Protein AF-A0A3D0TRZ1-F1 (afdb_monomer)

Foldseek 3Di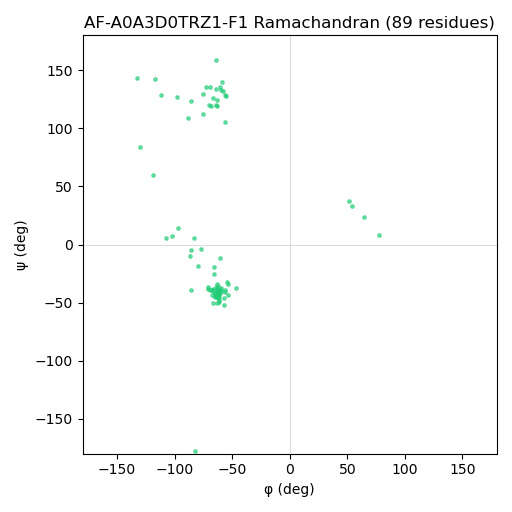:
DPPPVDPVVVCVVVVHDPCVVPDDDPLVVVLVVVVVVVVVVCVVPAQDDLVNSCVVVVHDSVSVVVSCVVVVNGGHDDDDDDDP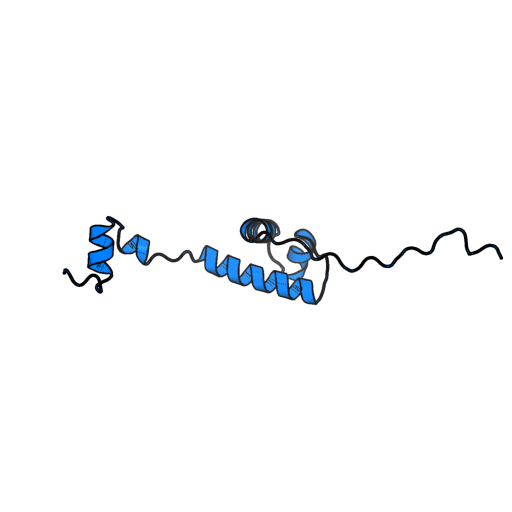DPPPPPD

pLDDT: mean 87.77, std 11.9, range [46.53, 97.38]

Structure (mmCIF, N/CA/C/O backbone):
data_AF-A0A3D0TRZ1-F1
#
_entry.id   AF-A0A3D0TRZ1-F1
#
loop_
_atom_site.group_PDB
_atom_site.id
_atom_site.type_symbol
_atom_site.label_atom_id
_atom_site.label_alt_id
_atom_site.label_comp_id
_atom_site.label_asym_id
_atom_site.label_entity_id
_atom_site.label_seq_id
_atom_site.pdbx_PDB_ins_code
_atom_site.Cartn_x
_atom_site.Cartn_y
_atom_site.Cartn_z
_atom_site.occupancy
_atom_site.B_iso_or_equiv
_atom_site.auth_seq_id
_atom_site.auth_comp_id
_atom_site.auth_asym_id
_atom_site.auth_atom_id
_atom_site.pdbx_PDB_model_num
ATOM 1 N N . MET A 1 1 ? -35.016 -18.137 22.233 1.00 46.53 1 MET A N 1
ATOM 2 C CA . MET A 1 1 ? -33.638 -17.727 21.869 1.00 46.53 1 MET A CA 1
ATOM 3 C C . MET A 1 1 ? -33.656 -16.237 21.557 1.00 46.53 1 MET A C 1
ATOM 5 O O . MET A 1 1 ? -34.578 -15.800 20.887 1.00 46.53 1 MET A O 1
ATOM 9 N N . LYS A 1 2 ? -32.737 -15.429 22.105 1.00 50.81 2 LYS A N 1
ATOM 10 C CA . LYS A 1 2 ? -32.672 -13.996 21.762 1.00 50.81 2 LYS A CA 1
ATOM 11 C C . LYS A 1 2 ? -32.163 -13.881 20.324 1.00 50.81 2 LYS A C 1
ATOM 13 O O . LYS A 1 2 ? -31.056 -14.334 20.059 1.00 50.81 2 LYS A O 1
ATOM 18 N N . ASN A 1 3 ? -32.957 -13.282 19.436 1.00 51.59 3 ASN A N 1
ATOM 19 C CA . ASN A 1 3 ? -32.551 -12.959 18.068 1.00 51.59 3 ASN A CA 1
ATOM 20 C C . ASN A 1 3 ? -31.286 -12.094 18.116 1.00 51.59 3 ASN A C 1
ATOM 22 O O . ASN A 1 3 ? -31.322 -10.922 18.507 1.00 51.59 3 ASN A O 1
ATOM 26 N N . MET A 1 4 ? -30.159 -12.721 17.784 1.00 58.91 4 MET A N 1
ATOM 27 C CA . MET A 1 4 ? -28.822 -12.125 17.762 1.00 58.91 4 MET A CA 1
ATOM 28 C C . MET A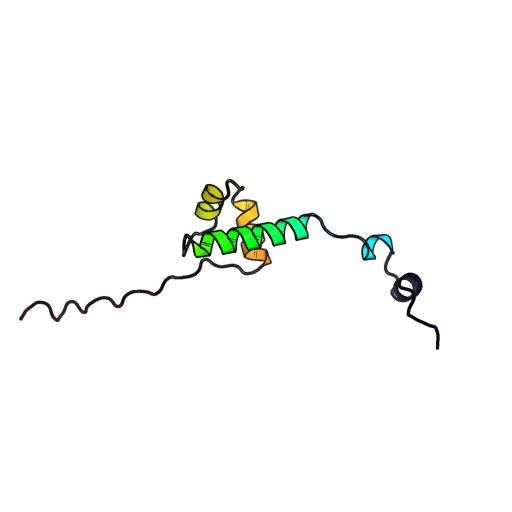 1 4 ? -28.566 -11.365 16.451 1.00 58.91 4 MET A C 1
ATOM 30 O O . MET A 1 4 ? -27.484 -10.834 16.227 1.00 58.91 4 MET A O 1
ATOM 34 N N . ASP A 1 5 ? -29.601 -11.275 15.617 1.00 68.38 5 ASP A N 1
ATOM 35 C CA . ASP A 1 5 ? -29.599 -10.695 14.275 1.00 68.38 5 ASP A CA 1
ATOM 36 C C . ASP A 1 5 ? -29.328 -9.182 14.298 1.00 68.38 5 ASP A C 1
ATOM 38 O O . ASP A 1 5 ? -28.899 -8.588 13.309 1.00 68.38 5 ASP A O 1
ATOM 42 N N . ASN A 1 6 ? -29.531 -8.537 15.453 1.00 82.12 6 ASN A N 1
ATOM 43 C CA . ASN A 1 6 ? -29.229 -7.125 15.632 1.00 82.12 6 ASN A CA 1
ATOM 44 C C . ASN A 1 6 ? -27.771 -6.918 16.082 1.00 82.12 6 ASN A C 1
ATOM 46 O O . ASN A 1 6 ? -27.428 -7.157 17.245 1.00 82.12 6 ASN A O 1
ATOM 50 N N . LYS A 1 7 ? -26.944 -6.381 15.170 1.00 82.69 7 LYS A N 1
ATOM 51 C CA . LYS A 1 7 ? -25.524 -6.033 15.385 1.00 82.69 7 LYS A CA 1
ATOM 52 C C . LYS A 1 7 ? -25.290 -5.267 16.691 1.00 82.69 7 LYS A C 1
ATOM 54 O O . LYS A 1 7 ? -24.312 -5.523 17.382 1.00 82.69 7 LYS A O 1
ATOM 59 N N . SER A 1 8 ? -26.201 -4.372 17.075 1.00 84.56 8 SER A N 1
ATOM 60 C CA . SER A 1 8 ? -26.090 -3.608 18.322 1.00 84.56 8 SER A CA 1
ATOM 61 C C . SER A 1 8 ? -26.134 -4.488 19.575 1.00 84.56 8 SER A C 1
ATOM 63 O O . SER A 1 8 ? -25.322 -4.285 20.473 1.00 84.56 8 SER A O 1
ATOM 65 N N . LYS A 1 9 ? -27.028 -5.485 19.622 1.00 88.25 9 LYS A N 1
ATOM 66 C CA . LYS A 1 9 ? -27.160 -6.400 20.771 1.00 88.25 9 LYS A CA 1
ATOM 67 C C . LYS A 1 9 ? -25.974 -7.356 20.873 1.00 88.25 9 LYS A C 1
ATOM 69 O O . LYS A 1 9 ? -25.520 -7.653 21.974 1.00 88.25 9 LYS A O 1
ATOM 74 N N . ALA A 1 10 ? -25.456 -7.806 19.731 1.00 89.75 10 ALA A N 1
ATOM 75 C CA . ALA A 1 10 ? -24.256 -8.636 19.684 1.00 89.75 10 ALA A CA 1
ATOM 76 C C . ALA A 1 10 ? -23.026 -7.880 20.217 1.00 89.75 10 ALA A C 1
ATOM 78 O O . ALA A 1 10 ? -22.263 -8.423 21.010 1.00 89.75 10 ALA A O 1
ATOM 79 N N . LEU A 1 11 ? -22.861 -6.607 19.842 1.00 91.94 11 LEU A N 1
ATOM 80 C CA . LEU A 1 11 ? -21.758 -5.768 20.322 1.00 91.94 11 LEU A CA 1
ATOM 81 C C . LEU A 1 11 ? -21.846 -5.465 21.819 1.00 91.94 11 LEU A C 1
ATOM 83 O O . LEU A 1 11 ? -20.824 -5.487 22.500 1.00 91.94 11 LEU A O 1
ATOM 87 N N . GLU A 1 12 ? -23.054 -5.235 22.336 1.00 90.19 12 GLU A N 1
ATOM 88 C CA . GLU A 1 12 ? -23.288 -5.077 23.777 1.00 90.19 12 GLU A CA 1
ATOM 89 C C . GLU A 1 12 ? -22.923 -6.347 24.549 1.00 90.19 12 GLU A C 1
ATOM 91 O O . GLU A 1 12 ? -22.229 -6.271 25.562 1.00 90.19 12 GLU A O 1
ATOM 96 N N . PHE A 1 13 ? -23.315 -7.519 24.040 1.00 91.38 13 PHE A N 1
ATOM 97 C CA . PHE A 1 13 ? -22.940 -8.806 24.625 1.00 91.38 13 PHE A CA 1
ATOM 98 C C . PHE A 1 13 ? -21.418 -9.024 24.619 1.00 91.38 13 PHE A C 1
ATOM 100 O O . PHE A 1 13 ? -20.849 -9.441 25.625 1.00 91.38 13 PHE A O 1
ATOM 107 N N . LEU A 1 14 ? -20.751 -8.680 23.513 1.00 91.62 14 LEU A N 1
ATOM 108 C CA . LEU A 1 14 ? -19.296 -8.778 23.351 1.00 91.62 14 LEU A CA 1
ATOM 109 C C . LEU A 1 14 ? -18.518 -7.650 24.056 1.00 91.62 14 LEU A C 1
ATOM 111 O O . LEU A 1 14 ? -17.290 -7.667 24.041 1.00 91.62 14 LEU A O 1
ATOM 115 N N . ARG A 1 15 ? -19.206 -6.670 24.665 1.00 92.06 15 ARG A N 1
ATOM 116 C CA . ARG A 1 15 ? -18.625 -5.463 25.288 1.00 92.06 15 ARG A CA 1
ATOM 117 C C . ARG A 1 15 ? -17.705 -4.660 24.355 1.00 92.06 15 ARG A C 1
ATOM 119 O O . ARG A 1 15 ? -16.746 -4.036 24.803 1.00 92.06 15 ARG A O 1
ATOM 126 N N . ILE A 1 16 ? -18.011 -4.641 23.059 1.00 90.50 16 ILE A N 1
ATOM 127 C CA . ILE A 1 16 ? -17.271 -3.865 22.056 1.00 90.50 16 ILE A CA 1
ATOM 128 C C . ILE A 1 16 ? -18.021 -2.549 21.796 1.00 90.50 16 ILE A C 1
ATOM 130 O O . ILE A 1 16 ? -19.207 -2.578 21.457 1.00 90.50 16 ILE A O 1
ATOM 134 N N . PRO A 1 17 ? -17.365 -1.378 21.892 1.00 91.69 17 PRO A N 1
ATOM 135 C CA . PRO A 1 17 ? -17.993 -0.110 21.541 1.00 91.69 17 PRO A CA 1
ATOM 136 C C . PRO A 1 17 ? -18.437 -0.078 20.074 1.00 91.69 17 PRO A C 1
ATOM 138 O O . PRO A 1 17 ? -17.667 -0.411 19.171 1.00 91.69 17 PRO A O 1
ATOM 141 N N . ARG A 1 18 ? -19.653 0.419 19.809 1.00 88.44 18 ARG A N 1
ATOM 142 C CA . ARG A 1 18 ? -20.190 0.541 18.438 1.00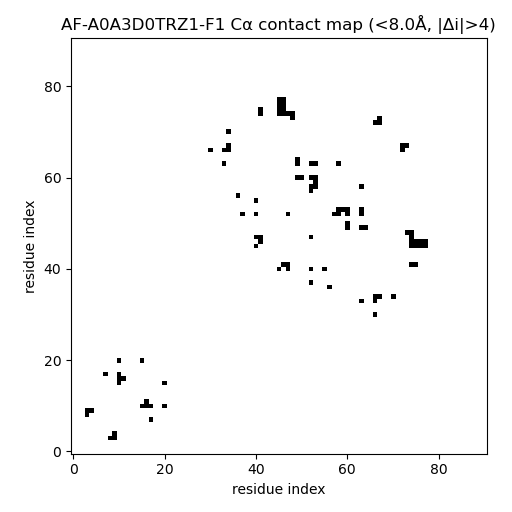 88.44 18 ARG A CA 1
ATOM 143 C C . ARG A 1 18 ? -19.273 1.361 17.525 1.00 88.44 18 ARG A C 1
ATOM 145 O O . ARG A 1 18 ? -19.066 0.985 16.378 1.00 88.44 18 ARG A O 1
ATOM 152 N N . ALA A 1 19 ? -18.679 2.434 18.050 1.00 89.12 19 ALA A N 1
ATOM 153 C CA . ALA A 1 19 ? -17.733 3.269 17.310 1.00 89.12 19 ALA A CA 1
ATOM 154 C C . ALA A 1 19 ? -16.504 2.480 16.830 1.00 89.12 19 ALA A C 1
ATOM 156 O O . ALA A 1 19 ? -16.054 2.684 15.710 1.00 89.12 19 ALA A O 1
ATOM 157 N N . SER A 1 20 ? -16.003 1.542 17.641 1.00 87.62 20 SER A N 1
ATOM 158 C CA . SER A 1 20 ? -14.873 0.687 17.270 1.00 87.62 20 SER A CA 1
ATOM 159 C C . SER A 1 20 ? -15.261 -0.334 16.202 1.00 87.62 20 SER A C 1
ATOM 161 O O . SER A 1 20 ? -14.487 -0.554 15.279 1.00 87.62 20 SER A O 1
ATOM 163 N N . PHE A 1 21 ? -16.469 -0.900 16.279 1.00 87.62 21 PHE A N 1
ATOM 164 C CA . PHE A 1 21 ? -16.968 -1.839 15.269 1.00 87.62 21 PHE A CA 1
ATOM 165 C C . PHE A 1 21 ? -17.122 -1.202 13.882 1.00 87.62 21 PHE A C 1
ATOM 167 O O . PHE A 1 21 ? -16.828 -1.836 12.873 1.00 87.62 21 PHE A O 1
ATOM 174 N N . TYR A 1 22 ? -17.575 0.052 13.827 1.00 86.94 22 TYR A N 1
ATOM 175 C CA . TYR A 1 22 ? -17.718 0.784 12.566 1.00 86.94 22 TYR A CA 1
ATOM 176 C C . TYR A 1 22 ? -16.442 1.501 12.123 1.00 86.94 22 TYR A C 1
ATOM 178 O O . TYR A 1 22 ? -16.381 1.991 10.995 1.00 86.94 22 TYR A O 1
ATOM 186 N N . TYR A 1 23 ? -15.424 1.578 12.978 1.00 89.19 23 TYR A N 1
ATOM 187 C CA . TYR A 1 23 ? -14.182 2.242 12.626 1.00 89.19 23 TYR A CA 1
ATOM 188 C C . TYR A 1 23 ? -13.436 1.446 11.554 1.00 89.19 23 TYR A C 1
ATOM 190 O O . TYR A 1 23 ? -13.019 0.309 11.769 1.00 89.19 23 TYR A O 1
ATOM 198 N N . GLN A 1 24 ? -13.217 2.079 10.404 1.00 82.69 24 GLN A N 1
ATOM 199 C CA . GLN A 1 24 ? -12.359 1.560 9.348 1.00 82.69 24 GLN A CA 1
ATOM 200 C C . GLN A 1 24 ? -11.114 2.432 9.228 1.00 82.69 24 GLN A C 1
ATOM 202 O O . GLN A 1 24 ? -11.187 3.658 9.124 1.00 82.69 24 GLN A O 1
ATOM 207 N N . SER A 1 25 ? -9.942 1.796 9.242 1.00 88.38 25 SER A N 1
ATOM 208 C CA . SER A 1 25 ? -8.685 2.520 9.091 1.00 88.38 25 SER A CA 1
ATOM 209 C C . SER A 1 25 ? -8.477 2.932 7.634 1.00 88.38 25 SER A C 1
ATOM 211 O O . SER A 1 25 ? -8.168 2.102 6.780 1.00 88.38 25 SER A O 1
ATOM 213 N N . ILE A 1 26 ? -8.534 4.239 7.368 1.00 91.38 26 ILE A N 1
ATOM 214 C CA . ILE A 1 26 ? -8.213 4.840 6.057 1.00 91.38 26 ILE A CA 1
ATOM 215 C C . ILE A 1 26 ? -6.812 4.417 5.582 1.00 91.38 26 ILE A C 1
ATOM 217 O O . ILE A 1 26 ? -6.533 4.281 4.390 1.00 91.38 26 ILE A O 1
ATOM 221 N N . LEU A 1 27 ? -5.894 4.210 6.528 1.00 91.75 27 LEU A N 1
ATOM 222 C CA . LEU A 1 27 ? -4.532 3.796 6.229 1.00 91.75 27 LEU A CA 1
ATOM 223 C C . LEU A 1 27 ? -4.479 2.408 5.590 1.00 91.75 27 LEU A C 1
ATOM 225 O O . LEU A 1 27 ? -3.649 2.168 4.719 1.00 91.75 27 LEU A O 1
ATOM 229 N N . GLU A 1 28 ? -5.355 1.504 6.020 1.00 92.69 28 GLU A N 1
ATOM 230 C CA . GLU A 1 28 ? -5.395 0.146 5.503 1.00 92.69 28 GLU A CA 1
ATOM 231 C C . GLU A 1 28 ? -5.890 0.107 4.059 1.00 92.69 28 GLU A C 1
ATOM 233 O O . GLU A 1 28 ? -5.317 -0.607 3.241 1.00 92.69 28 GLU A O 1
ATOM 238 N N . GLU A 1 29 ? -6.885 0.922 3.722 1.00 93.62 29 GLU A N 1
ATOM 239 C CA . GLU A 1 29 ? -7.356 1.077 2.347 1.00 93.62 29 GLU A CA 1
ATOM 240 C C . GLU A 1 29 ? -6.258 1.649 1.437 1.00 93.62 29 GLU A C 1
ATOM 242 O O . GLU A 1 29 ? -5.967 1.098 0.373 1.00 93.62 29 GLU A O 1
ATOM 247 N N . LYS A 1 30 ? -5.555 2.693 1.898 1.00 95.19 30 LYS A N 1
ATOM 248 C CA . LYS A 1 30 ? -4.402 3.263 1.180 1.00 95.19 30 LYS A CA 1
ATOM 249 C C . LYS A 1 30 ? -3.282 2.241 0.975 1.00 95.19 30 LYS A C 1
ATOM 251 O O . LYS A 1 30 ? -2.670 2.212 -0.089 1.00 95.19 30 LYS A O 1
ATOM 256 N N . ASP A 1 31 ? -3.006 1.415 1.982 1.00 95.94 31 ASP A N 1
ATOM 257 C CA . ASP A 1 31 ? -2.001 0.352 1.9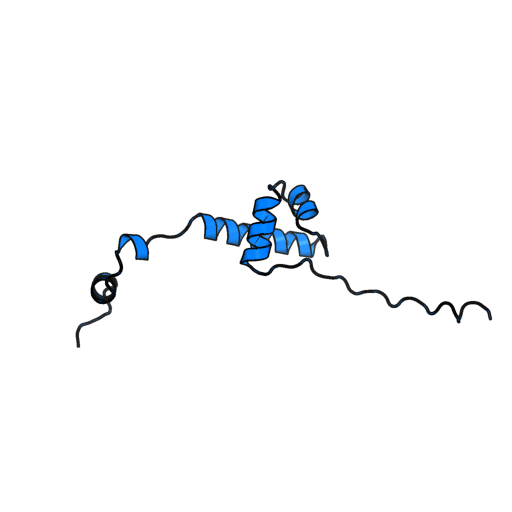02 1.00 95.94 31 ASP A CA 1
ATOM 258 C C . ASP A 1 31 ? -2.413 -0.745 0.910 1.00 95.94 31 ASP A C 1
ATOM 260 O O . ASP A 1 31 ? -1.569 -1.224 0.154 1.00 95.94 31 ASP A O 1
ATOM 264 N N . LYS A 1 32 ? -3.699 -1.124 0.888 1.00 96.25 32 LYS A N 1
ATOM 265 C CA . LYS A 1 32 ? -4.254 -2.092 -0.073 1.00 96.25 32 LYS A CA 1
ATOM 266 C C . LYS A 1 32 ? -4.122 -1.583 -1.505 1.00 96.25 32 LYS A C 1
ATOM 268 O O . LYS A 1 32 ? -3.663 -2.330 -2.360 1.00 96.25 32 LYS A O 1
ATOM 273 N N . LYS A 1 33 ? -4.431 -0.307 -1.749 1.00 96.88 33 LYS A N 1
ATOM 274 C CA . LYS A 1 33 ? -4.233 0.314 -3.065 1.00 96.88 33 LYS A CA 1
ATOM 275 C C . LYS A 1 33 ? -2.759 0.304 -3.478 1.00 96.88 33 LYS A C 1
ATOM 277 O O . LYS A 1 33 ? -2.431 -0.166 -4.560 1.00 96.88 33 LYS A O 1
ATOM 282 N N . LEU A 1 34 ? -1.864 0.721 -2.575 1.00 96.94 34 LEU A N 1
ATOM 283 C CA . LEU A 1 34 ? -0.426 0.745 -2.860 1.00 96.94 34 LEU A CA 1
ATOM 284 C C . LEU A 1 34 ? 0.142 -0.656 -3.129 1.00 96.94 34 LEU A C 1
ATOM 286 O O . LEU A 1 34 ? 1.048 -0.798 -3.945 1.00 96.94 34 LEU A O 1
ATOM 290 N N . LYS A 1 35 ? -0.381 -1.698 -2.470 1.00 97.31 35 LYS A N 1
ATOM 291 C CA . LYS A 1 35 ? -0.033 -3.091 -2.781 1.00 97.31 35 LYS A CA 1
ATOM 292 C C . LYS A 1 35 ? -0.333 -3.402 -4.251 1.00 97.31 35 LYS A C 1
ATOM 294 O O . LYS A 1 35 ? 0.553 -3.897 -4.942 1.00 97.31 35 LYS A O 1
ATOM 299 N N . THR A 1 36 ? -1.547 -3.109 -4.714 1.00 97.38 36 THR A N 1
ATOM 300 C CA . THR A 1 36 ? -1.954 -3.357 -6.104 1.00 97.38 36 THR A CA 1
ATOM 301 C C . THR A 1 36 ? -1.092 -2.570 -7.091 1.00 97.38 36 THR A C 1
ATOM 303 O O . THR A 1 36 ? -0.660 -3.121 -8.100 1.00 97.38 36 THR A O 1
ATOM 306 N N . ASP A 1 37 ? -0.762 -1.317 -6.774 1.00 97.06 37 ASP A N 1
ATOM 307 C CA . ASP A 1 37 ? 0.129 -0.501 -7.607 1.00 97.06 37 ASP A CA 1
ATOM 308 C C . ASP A 1 37 ? 1.536 -1.122 -7.716 1.00 97.06 37 ASP A C 1
ATOM 310 O O . ASP A 1 37 ? 2.088 -1.215 -8.811 1.00 97.06 37 ASP A O 1
ATOM 314 N N . ILE A 1 38 ? 2.101 -1.622 -6.608 1.00 96.19 38 ILE A N 1
ATOM 315 C CA . ILE A 1 38 ? 3.397 -2.327 -6.598 1.00 96.19 38 ILE A CA 1
ATOM 316 C C . ILE A 1 38 ? 3.347 -3.598 -7.456 1.00 96.19 38 ILE A C 1
ATOM 318 O O . ILE A 1 38 ? 4.268 -3.852 -8.234 1.00 96.19 38 ILE A O 1
ATOM 322 N N . GLU A 1 39 ? 2.285 -4.396 -7.332 1.00 95.81 39 GLU A N 1
ATOM 323 C CA . GLU A 1 39 ? 2.099 -5.613 -8.131 1.00 95.81 39 GLU A CA 1
ATOM 324 C C . GLU A 1 39 ? 2.028 -5.283 -9.630 1.00 95.81 39 GLU A C 1
ATOM 326 O O . GLU A 1 39 ? 2.708 -5.928 -10.429 1.00 95.81 39 GLU A O 1
ATOM 331 N N . ASN A 1 40 ? 1.311 -4.220 -10.004 1.00 96.31 40 ASN A N 1
ATOM 332 C CA . ASN A 1 40 ? 1.238 -3.734 -11.383 1.00 96.31 40 ASN A CA 1
ATOM 333 C C . ASN A 1 40 ? 2.602 -3.275 -11.920 1.00 96.31 40 ASN A C 1
ATOM 335 O O . ASN A 1 40 ? 2.925 -3.534 -13.082 1.00 96.31 40 ASN A O 1
ATOM 339 N N . VAL A 1 41 ? 3.430 -2.629 -11.090 1.00 96.25 41 VAL A N 1
ATOM 340 C CA . VAL A 1 41 ? 4.804 -2.277 -11.482 1.00 96.25 41 VAL A CA 1
ATOM 341 C C . VAL A 1 41 ? 5.629 -3.535 -11.723 1.00 96.25 41 VAL A C 1
ATOM 343 O O . VAL A 1 41 ? 6.344 -3.604 -12.717 1.00 96.25 41 VAL A O 1
ATOM 346 N N . TRP A 1 42 ? 5.506 -4.563 -10.883 1.00 95.00 42 TRP A N 1
ATOM 347 C CA . TRP A 1 42 ? 6.245 -5.815 -11.064 1.00 95.00 42 TRP A CA 1
ATOM 348 C C . TRP A 1 42 ? 5.868 -6.607 -12.313 1.00 95.00 42 TRP A C 1
ATOM 350 O O . TRP A 1 42 ? 6.721 -7.335 -12.823 1.00 95.00 42 TRP A O 1
ATOM 360 N N . VAL A 1 43 ? 4.649 -6.443 -12.834 1.00 93.69 43 VAL A N 1
ATOM 361 C CA . VAL A 1 43 ? 4.254 -7.011 -14.135 1.00 93.69 43 VAL A CA 1
ATOM 362 C C . VAL A 1 43 ? 5.104 -6.426 -15.268 1.00 93.69 43 VAL A C 1
ATOM 364 O O . VAL A 1 43 ? 5.525 -7.160 -16.158 1.00 93.69 43 VAL A O 1
ATOM 367 N N . LYS A 1 44 ? 5.398 -5.120 -15.223 1.00 93.50 44 LYS A N 1
ATOM 368 C CA . LYS A 1 44 ? 6.204 -4.421 -16.241 1.00 93.50 44 LYS A CA 1
ATOM 369 C C . LYS A 1 44 ? 7.708 -4.524 -15.969 1.00 93.50 44 LYS A C 1
ATOM 371 O O . LYS A 1 44 ? 8.507 -4.701 -16.885 1.00 93.50 44 LYS A O 1
ATOM 376 N N . HIS A 1 45 ? 8.088 -4.430 -14.699 1.00 92.56 45 HIS A N 1
ATOM 377 C CA . HIS A 1 45 ? 9.459 -4.308 -14.224 1.00 92.56 45 HIS A CA 1
ATOM 378 C C . HIS A 1 45 ? 9.746 -5.323 -13.114 1.00 92.56 45 HIS A C 1
ATOM 380 O O . HIS A 1 45 ? 9.690 -5.042 -11.911 1.00 92.56 45 HIS A O 1
ATOM 386 N N . LEU A 1 46 ? 10.085 -6.541 -13.536 1.00 90.69 46 LEU A N 1
ATOM 387 C CA . LEU A 1 46 ? 10.456 -7.622 -12.627 1.00 90.69 46 LEU A CA 1
ATOM 388 C C . LEU A 1 46 ? 11.673 -7.237 -11.769 1.00 90.69 46 LEU A C 1
ATOM 390 O O . LEU A 1 46 ? 12.647 -6.650 -12.243 1.00 90.69 46 LEU A O 1
ATOM 394 N N . GLY A 1 47 ? 11.639 -7.615 -10.491 1.00 88.62 47 GLY A N 1
ATOM 395 C CA . GLY A 1 47 ? 12.768 -7.441 -9.575 1.00 88.62 47 GLY A CA 1
ATOM 396 C C . GLY A 1 47 ? 12.974 -6.022 -9.034 1.00 88.62 47 GLY A C 1
ATOM 397 O O . GLY A 1 47 ? 13.978 -5.783 -8.363 1.00 88.62 47 GLY A O 1
ATOM 398 N N . TYR A 1 48 ? 12.060 -5.077 -9.279 1.00 94.56 48 TYR A N 1
ATOM 399 C CA . TYR A 1 48 ? 12.139 -3.747 -8.665 1.00 94.56 48 TYR A CA 1
ATOM 400 C C . TYR A 1 48 ? 11.997 -3.832 -7.138 1.00 94.56 48 TYR A C 1
ATOM 402 O O . TYR A 1 48 ? 10.999 -4.321 -6.613 1.00 94.56 48 TYR A O 1
ATOM 410 N N . GLY A 1 49 ? 13.028 -3.375 -6.424 1.00 91.12 49 GLY A N 1
ATOM 411 C CA . GLY A 1 49 ? 13.020 -3.231 -4.967 1.00 91.12 49 GLY A CA 1
ATOM 412 C C . GLY A 1 49 ? 12.350 -1.934 -4.508 1.00 91.12 49 GLY A C 1
ATOM 413 O O . GLY A 1 49 ? 11.882 -1.149 -5.328 1.00 91.12 49 GLY A O 1
ATOM 414 N N . GLY A 1 50 ? 12.345 -1.691 -3.194 1.00 92.31 50 GLY A N 1
ATOM 415 C CA . GLY A 1 50 ? 11.678 -0.528 -2.589 1.00 92.31 50 GLY A CA 1
ATOM 416 C C . GLY A 1 50 ? 12.096 0.818 -3.189 1.00 92.31 50 GLY A C 1
ATOM 417 O O . GLY A 1 50 ? 11.233 1.629 -3.502 1.00 92.31 50 GLY A O 1
ATOM 418 N N . GLU A 1 51 ? 13.392 1.020 -3.419 1.00 94.62 51 GLU A N 1
ATOM 419 C CA . GLU A 1 51 ? 13.935 2.259 -3.987 1.00 94.62 51 GLU A CA 1
ATOM 420 C C . GLU A 1 51 ? 13.468 2.496 -5.430 1.00 94.62 51 GLU A C 1
ATOM 422 O O . GLU A 1 51 ? 12.995 3.576 -5.769 1.00 94.62 51 GLU A O 1
ATOM 427 N N . ARG A 1 52 ? 13.505 1.459 -6.277 1.00 96.19 52 ARG A N 1
ATOM 428 C CA . ARG A 1 52 ? 13.048 1.564 -7.674 1.00 96.19 52 ARG A CA 1
ATOM 429 C C . ARG A 1 52 ? 11.539 1.775 -7.765 1.00 96.19 52 ARG A C 1
ATOM 431 O O . ARG A 1 52 ? 11.084 2.576 -8.570 1.00 96.19 52 ARG A O 1
ATOM 438 N N . LEU A 1 53 ? 10.775 1.099 -6.906 1.00 96.44 53 LEU A N 1
ATOM 439 C CA . LEU A 1 53 ? 9.334 1.322 -6.777 1.00 96.44 53 LEU A CA 1
ATOM 440 C C . LEU A 1 53 ? 9.022 2.756 -6.324 1.00 96.44 53 LEU A C 1
ATOM 442 O O . LEU A 1 53 ? 8.029 3.321 -6.765 1.00 96.44 53 LEU A O 1
ATOM 446 N N . ALA A 1 54 ? 9.853 3.343 -5.457 1.00 97.06 54 ALA A N 1
ATOM 447 C CA . ALA A 1 54 ? 9.677 4.713 -4.977 1.00 97.06 54 ALA A CA 1
ATOM 448 C C . ALA A 1 54 ? 9.829 5.744 -6.094 1.00 97.06 54 ALA A C 1
ATOM 450 O O . ALA A 1 54 ? 9.034 6.678 -6.167 1.00 97.06 54 ALA A O 1
ATOM 451 N N . ILE A 1 55 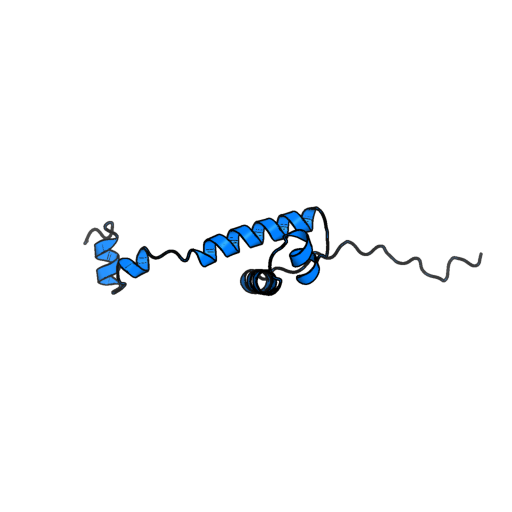? 10.814 5.545 -6.970 1.00 96.88 55 ILE A N 1
ATOM 452 C CA . ILE A 1 55 ? 11.042 6.397 -8.140 1.00 96.88 55 ILE A CA 1
ATOM 453 C C . ILE A 1 55 ? 9.880 6.254 -9.130 1.00 96.88 55 ILE A C 1
ATOM 455 O O . ILE A 1 55 ? 9.287 7.258 -9.512 1.00 96.88 55 ILE A O 1
ATOM 459 N N . GLU A 1 56 ? 9.516 5.018 -9.484 1.00 96.31 56 GLU A N 1
ATOM 460 C CA . GLU A 1 56 ? 8.469 4.724 -10.473 1.00 96.31 56 GLU A CA 1
ATOM 461 C C . GLU A 1 56 ? 7.091 5.243 -10.039 1.00 96.31 56 GLU A C 1
ATOM 463 O O . GLU A 1 56 ? 6.379 5.878 -10.810 1.00 96.31 56 GLU A O 1
ATOM 468 N N . LEU A 1 57 ? 6.712 4.993 -8.782 1.00 95.50 57 LEU A N 1
ATOM 469 C CA . LEU A 1 57 ? 5.418 5.408 -8.238 1.00 95.50 57 LEU A CA 1
ATOM 470 C C . LEU A 1 57 ? 5.433 6.843 -7.696 1.00 95.50 57 LEU A C 1
ATOM 472 O O . LEU A 1 57 ? 4.394 7.320 -7.246 1.00 95.50 57 LEU A O 1
ATOM 476 N N . GLN A 1 58 ? 6.593 7.510 -7.678 1.00 96.94 58 GLN A N 1
ATOM 477 C CA . GLN A 1 58 ? 6.802 8.827 -7.064 1.00 96.94 58 GLN A CA 1
ATOM 478 C C . GLN A 1 58 ? 6.299 8.900 -5.608 1.00 96.94 58 GLN A C 1
ATOM 480 O O . GLN A 1 58 ? 5.756 9.904 -5.142 1.00 96.94 58 GLN A O 1
ATOM 485 N N . ILE A 1 59 ? 6.473 7.809 -4.858 1.00 95.50 59 ILE A N 1
ATOM 486 C CA . ILE A 1 59 ? 6.035 7.673 -3.465 1.00 95.50 59 ILE A CA 1
ATOM 487 C C . ILE A 1 59 ? 7.253 7.465 -2.577 1.00 95.50 59 ILE A C 1
ATOM 489 O O . ILE A 1 59 ? 8.175 6.735 -2.916 1.00 95.50 59 ILE A O 1
ATOM 493 N N . AS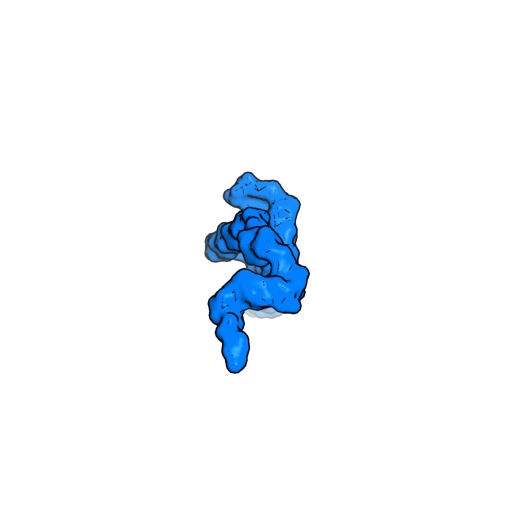N A 1 60 ? 7.226 8.048 -1.377 1.00 96.25 60 ASN A N 1
ATOM 494 C CA . ASN A 1 60 ? 8.294 7.861 -0.401 1.00 96.25 60 ASN A CA 1
ATOM 495 C C . ASN A 1 60 ? 8.547 6.370 -0.106 1.00 96.25 60 ASN A C 1
ATOM 497 O O . ASN A 1 60 ? 7.649 5.632 0.316 1.00 96.25 60 ASN A O 1
ATOM 501 N N . GLU A 1 61 ? 9.807 5.964 -0.231 1.00 95.88 61 GLU A N 1
ATOM 502 C CA . GLU A 1 61 ? 10.269 4.596 -0.034 1.00 95.88 61 GLU A CA 1
ATOM 503 C C . GLU A 1 61 ? 9.856 3.993 1.319 1.00 95.88 61 GLU A C 1
ATOM 505 O O . GLU A 1 61 ? 9.5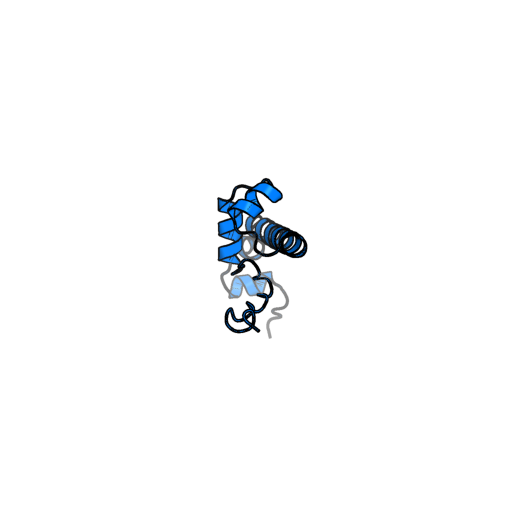35 2.807 1.399 1.00 95.88 61 GLU A O 1
ATOM 510 N N . LYS A 1 62 ? 9.785 4.790 2.395 1.00 96.00 62 LYS A N 1
ATOM 511 C CA . LYS A 1 62 ? 9.349 4.306 3.719 1.00 96.00 62 LYS A CA 1
ATOM 512 C C . LYS A 1 62 ? 7.932 3.730 3.677 1.00 96.00 62 LYS A C 1
ATOM 514 O O . LYS A 1 62 ? 7.664 2.707 4.310 1.00 96.00 62 LYS A O 1
ATOM 519 N N . ARG A 1 63 ? 7.028 4.355 2.912 1.00 96.06 63 ARG A N 1
ATOM 520 C CA . ARG A 1 63 ? 5.645 3.880 2.742 1.00 96.06 63 ARG A CA 1
ATOM 521 C C . ARG A 1 63 ? 5.617 2.561 1.983 1.00 96.06 63 ARG A C 1
ATOM 523 O O . ARG A 1 63 ? 4.929 1.638 2.409 1.00 96.06 63 ARG A O 1
ATOM 530 N N . ILE A 1 64 ? 6.411 2.454 0.921 1.00 96.94 64 ILE A N 1
ATOM 531 C CA . ILE A 1 64 ? 6.536 1.232 0.121 1.00 96.94 64 ILE A CA 1
ATOM 532 C C . ILE A 1 64 ? 7.115 0.100 0.969 1.00 96.94 64 ILE A C 1
ATOM 534 O O . ILE A 1 64 ? 6.498 -0.955 1.066 1.00 96.94 64 ILE A O 1
ATOM 538 N N . ARG A 1 65 ? 8.230 0.328 1.676 1.00 96.50 65 ARG A N 1
ATOM 539 C CA . ARG A 1 65 ? 8.832 -0.663 2.586 1.00 96.50 65 ARG A CA 1
ATOM 540 C C . ARG A 1 65 ? 7.848 -1.132 3.655 1.00 96.50 65 ARG A C 1
ATOM 542 O O . ARG A 1 65 ? 7.792 -2.326 3.944 1.00 96.50 65 ARG A O 1
ATOM 549 N N . ARG A 1 66 ? 7.045 -0.222 4.217 1.00 96.69 66 ARG A N 1
ATOM 550 C CA . ARG A 1 66 ? 5.986 -0.577 5.171 1.00 96.69 66 ARG A CA 1
ATOM 551 C C . ARG A 1 66 ? 4.950 -1.504 4.539 1.00 96.69 66 ARG A C 1
ATOM 553 O O . ARG A 1 66 ? 4.638 -2.529 5.136 1.00 96.69 66 ARG A O 1
ATOM 560 N N . VAL A 1 67 ? 4.434 -1.164 3.358 1.00 97.31 67 VAL A N 1
ATOM 561 C CA . VAL A 1 67 ? 3.434 -1.977 2.645 1.00 97.31 67 VAL A CA 1
ATOM 562 C C . VAL A 1 67 ? 4.012 -3.335 2.253 1.00 97.31 67 VAL A C 1
ATOM 564 O O . VAL A 1 67 ? 3.391 -4.358 2.529 1.00 97.31 67 VAL A O 1
ATOM 567 N N . MET A 1 68 ? 5.239 -3.373 1.729 1.00 96.50 68 MET A N 1
ATOM 568 C CA . MET A 1 68 ? 5.934 -4.623 1.423 1.00 96.50 68 MET A CA 1
ATOM 569 C C . MET A 1 68 ? 6.072 -5.512 2.660 1.00 96.50 68 MET A C 1
ATOM 571 O O . MET A 1 68 ? 5.743 -6.692 2.599 1.00 96.50 68 MET A O 1
ATOM 575 N N . LYS A 1 69 ? 6.487 -4.953 3.806 1.00 97.00 69 LYS A N 1
ATOM 576 C CA . LYS A 1 69 ? 6.594 -5.708 5.063 1.00 97.00 69 LYS A CA 1
ATOM 577 C C . LYS A 1 69 ? 5.227 -6.186 5.562 1.00 97.00 69 LYS A C 1
ATOM 579 O O . LYS A 1 69 ? 5.110 -7.341 5.954 1.00 97.00 69 LYS A O 1
ATOM 584 N N . LYS A 1 70 ? 4.205 -5.324 5.530 1.00 96.44 70 LYS A N 1
ATOM 585 C CA . LYS A 1 70 ? 2.844 -5.614 6.015 1.00 96.44 70 LYS A CA 1
ATOM 586 C C . LYS A 1 70 ? 2.171 -6.747 5.238 1.00 96.44 70 LYS A C 1
ATOM 588 O O . LYS A 1 70 ? 1.509 -7.574 5.849 1.00 96.44 70 LYS A O 1
ATOM 593 N N . PHE A 1 71 ? 2.358 -6.799 3.919 1.00 96.31 71 PHE A N 1
ATOM 594 C CA . PHE A 1 71 ? 1.755 -7.821 3.053 1.00 96.31 71 PHE A CA 1
ATOM 595 C C . PHE A 1 71 ? 2.727 -8.936 2.634 1.00 96.31 71 PHE A C 1
ATOM 597 O O . PHE A 1 71 ? 2.381 -9.754 1.788 1.00 96.31 71 PHE A O 1
ATOM 604 N N . GLY A 1 72 ? 3.943 -8.974 3.189 1.00 95.56 72 GLY A N 1
ATOM 605 C CA . GLY A 1 72 ? 4.943 -9.996 2.860 1.00 95.56 72 GLY A CA 1
ATOM 606 C C . GLY A 1 72 ? 5.433 -9.964 1.406 1.00 95.56 72 GLY A C 1
ATOM 607 O O . GLY A 1 72 ? 5.905 -10.979 0.895 1.00 95.56 72 GLY A O 1
ATOM 608 N N . LEU A 1 73 ? 5.328 -8.816 0.730 1.00 94.94 73 LEU A N 1
ATOM 609 C CA . LEU A 1 73 ? 5.685 -8.675 -0.680 1.00 94.94 73 LEU A CA 1
ATOM 610 C C . LEU A 1 73 ? 7.205 -8.701 -0.848 1.00 94.94 73 LEU A C 1
ATOM 612 O O . LEU A 1 73 ? 7.946 -8.019 -0.134 1.00 94.94 73 LEU A O 1
ATOM 616 N N . ARG A 1 74 ? 7.675 -9.447 -1.846 1.00 93.62 74 ARG A N 1
ATOM 617 C CA . ARG A 1 74 ? 9.086 -9.503 -2.237 1.00 93.62 74 ARG A CA 1
ATOM 618 C C . ARG A 1 74 ? 9.198 -9.352 -3.752 1.00 93.62 74 ARG A C 1
ATOM 620 O O . ARG A 1 74 ? 8.354 -9.911 -4.448 1.00 93.62 74 ARG A O 1
ATOM 627 N N . PRO A 1 75 ? 10.234 -8.661 -4.265 1.00 92.88 75 PRO A N 1
ATOM 628 C CA . PRO A 1 75 ? 10.411 -8.510 -5.700 1.00 92.88 75 PRO A CA 1
ATOM 629 C C . PRO A 1 75 ? 10.471 -9.880 -6.386 1.00 92.88 75 PRO A C 1
ATOM 631 O O . PRO A 1 75 ? 11.249 -10.741 -5.950 1.00 92.88 75 PRO A O 1
ATOM 634 N N . PRO A 1 76 ? 9.674 -10.107 -7.441 1.00 89.12 76 PRO A N 1
ATOM 635 C CA . PRO A 1 76 ? 9.698 -11.369 -8.155 1.00 89.12 76 PRO A CA 1
ATOM 636 C C . PRO A 1 76 ? 11.065 -11.563 -8.806 1.00 89.12 76 PRO A C 1
ATOM 638 O O . PRO A 1 76 ? 11.629 -10.659 -9.428 1.00 89.12 76 PRO A O 1
ATOM 641 N N . ARG A 1 77 ? 11.614 -12.768 -8.644 1.00 84.69 77 ARG A N 1
ATOM 642 C CA . ARG A 1 77 ? 12.869 -13.164 -9.284 1.00 84.69 77 ARG A CA 1
ATOM 643 C C . ARG A 1 77 ? 12.561 -13.681 -10.684 1.00 84.69 77 ARG A C 1
ATOM 645 O O . ARG A 1 77 ? 11.796 -14.628 -10.831 1.00 84.69 77 ARG A O 1
ATOM 652 N N . GLY A 1 78 ? 13.184 -13.084 -11.696 1.00 77.62 78 GLY A N 1
ATOM 653 C CA . GLY A 1 78 ? 13.126 -13.604 -13.062 1.00 77.62 78 GLY A CA 1
ATOM 654 C C . GLY A 1 78 ? 13.785 -14.983 -13.186 1.00 77.62 78 GLY A C 1
ATOM 655 O O . GLY A 1 78 ? 14.624 -15.371 -12.363 1.00 77.62 78 GLY A O 1
ATOM 656 N N . ARG A 1 79 ? 13.427 -15.730 -14.238 1.00 81.50 79 ARG A N 1
ATOM 657 C CA . ARG A 1 79 ? 14.053 -17.022 -14.551 1.00 81.50 79 ARG A CA 1
ATOM 658 C C . ARG A 1 79 ? 15.536 -16.804 -14.858 1.00 81.50 79 ARG A C 1
ATOM 660 O O . ARG A 1 79 ? 15.880 -16.103 -15.809 1.00 81.50 79 ARG A O 1
ATOM 667 N N . LYS A 1 80 ? 16.424 -17.411 -14.065 1.00 79.88 80 LYS A N 1
ATOM 668 C CA . LYS A 1 80 ? 17.862 -17.408 -14.366 1.00 79.88 80 LYS A CA 1
ATOM 669 C C . LYS A 1 80 ? 18.091 -18.226 -15.638 1.00 79.88 80 LYS A C 1
ATOM 671 O O . LYS A 1 80 ? 17.664 -19.377 -15.705 1.00 79.88 80 LYS A O 1
ATOM 676 N N . ARG A 1 81 ? 18.759 -17.643 -16.637 1.00 77.88 81 ARG A N 1
ATOM 677 C CA . ARG A 1 81 ? 19.234 -18.408 -17.796 1.00 77.88 81 ARG A CA 1
ATOM 678 C C . ARG A 1 81 ? 20.360 -19.343 -17.329 1.00 77.88 81 ARG A C 1
ATOM 680 O O . ARG A 1 81 ? 21.206 -18.887 -16.550 1.00 77.88 81 ARG A O 1
ATOM 687 N N . PRO A 1 82 ? 20.377 -20.621 -17.746 1.00 81.31 82 PRO A N 1
ATOM 688 C CA . PRO A 1 82 ? 21.501 -21.501 -17.454 1.00 81.31 82 PRO A CA 1
ATOM 689 C C . PRO A 1 82 ? 22.772 -20.877 -18.035 1.00 81.31 82 PRO A C 1
ATOM 691 O O . PRO A 1 82 ? 22.780 -20.396 -19.168 1.00 81.31 82 PRO A O 1
ATOM 694 N N . ARG A 1 83 ? 23.837 -20.824 -17.233 1.00 79.00 83 ARG A N 1
ATOM 695 C CA . ARG A 1 83 ? 25.146 -20.374 -17.715 1.00 79.00 83 ARG A CA 1
ATOM 696 C C . ARG A 1 83 ? 25.742 -21.505 -18.553 1.00 79.00 83 ARG A C 1
ATOM 698 O O . ARG A 1 83 ? 25.762 -22.640 -18.084 1.00 79.00 83 ARG A O 1
ATOM 705 N N . LYS A 1 84 ? 26.206 -21.208 -19.774 1.00 73.31 84 LYS A N 1
ATOM 706 C CA . LYS A 1 84 ? 26.934 -22.186 -20.597 1.00 73.31 84 LYS A CA 1
ATOM 707 C C . LYS A 1 84 ? 28.183 -22.624 -19.824 1.00 73.31 84 LYS A C 1
ATOM 709 O O . LYS A 1 84 ? 28.876 -21.786 -19.244 1.00 73.31 84 LYS A O 1
ATOM 714 N N . SER A 1 85 ? 28.423 -23.930 -19.765 1.00 72.31 85 SER A N 1
ATOM 715 C CA . SER A 1 85 ? 29.653 -24.480 -19.197 1.00 72.31 85 SER A CA 1
ATOM 716 C C . SER A 1 85 ? 30.837 -24.001 -20.040 1.00 72.31 85 SER A C 1
ATOM 718 O O . SER A 1 85 ? 30.837 -24.216 -21.249 1.00 72.31 85 SER A O 1
ATOM 720 N N . ARG A 1 86 ? 31.829 -23.358 -19.408 1.00 67.31 86 ARG A N 1
ATOM 721 C CA . ARG A 1 86 ? 33.043 -22.815 -20.059 1.00 67.31 86 ARG A CA 1
ATOM 722 C C . ARG A 1 86 ? 33.905 -23.876 -20.761 1.00 67.31 86 ARG A C 1
ATOM 724 O O . ARG A 1 86 ? 34.830 -23.521 -21.474 1.00 67.31 86 ARG A O 1
ATOM 731 N N . TRP A 1 87 ? 33.632 -25.157 -20.526 1.00 69.50 87 TRP A N 1
ATOM 732 C CA . TRP A 1 87 ? 34.454 -26.273 -20.992 1.00 69.50 87 TRP A CA 1
ATOM 733 C C . TRP A 1 87 ? 34.226 -26.644 -22.466 1.00 69.50 87 TRP A C 1
ATOM 735 O O . TRP A 1 87 ? 35.083 -27.285 -23.059 1.00 69.50 87 TRP A O 1
ATOM 745 N N . ASN A 1 88 ? 33.111 -26.224 -23.074 1.00 66.25 88 ASN A N 1
ATOM 746 C CA . ASN A 1 88 ? 32.692 -26.697 -24.402 1.00 66.25 88 ASN A CA 1
ATOM 747 C C . ASN A 1 88 ? 33.095 -25.763 -25.565 1.00 66.25 88 ASN A C 1
ATOM 749 O O . ASN A 1 88 ? 32.531 -25.891 -26.648 1.00 66.25 88 ASN A O 1
ATOM 753 N N . ASP A 1 89 ? 34.000 -24.804 -25.345 1.00 65.25 89 ASP A N 1
ATOM 754 C CA . ASP A 1 89 ? 34.363 -23.772 -26.336 1.00 65.25 89 ASP A CA 1
ATOM 755 C C . ASP A 1 89 ? 35.769 -23.978 -26.968 1.00 65.25 89 ASP A C 1
ATOM 757 O O . ASP A 1 89 ? 36.201 -23.141 -27.752 1.00 65.25 89 ASP A O 1
ATOM 761 N N . ASN A 1 90 ? 36.465 -25.089 -26.672 1.00 63.75 90 ASN A N 1
ATOM 762 C CA . ASN A 1 90 ? 37.800 -25.430 -27.209 1.00 63.75 90 ASN A CA 1
ATOM 763 C C . ASN A 1 90 ? 37.781 -26.747 -28.018 1.00 63.75 90 ASN A C 1
ATOM 765 O O . ASN A 1 90 ? 38.436 -27.717 -27.631 1.00 63.75 90 ASN A O 1
ATOM 769 N N . GLY A 1 91 ? 36.990 -26.806 -29.090 1.00 56.53 91 GLY A N 1
ATOM 770 C CA . GLY A 1 91 ? 36.954 -27.926 -30.039 1.00 56.53 91 GLY A CA 1
ATOM 771 C C . GLY A 1 91 ? 37.136 -27.424 -31.457 1.00 56.53 91 GLY A C 1
ATOM 772 O O . GLY A 1 91 ? 36.377 -26.497 -31.817 1.00 56.53 91 GLY A O 1
#

Secondary structure (DSSP, 8-state):
---TT-HHHHHHHTT--HHHHH---HHHHHHHHHHHHHHHHHHHSTT--HHHHHHHHT--HHHHHHHHHHTT--PPPPPPPPPPPGGGG--

Nearest PDB structures (foldseek):
  5duk-assembly1_B  TM=6.456E-01  e=1.729E+00  Thermoplasmatales archaeon SCGC AB-539-N05
  4a12-assembly1_B  TM=7.492E-01  e=2.764E+00  Staphylococcus aureus
  8x6g-assembly1_H  TM=4.711E-01  e=1.512E+00  Staphylococcus aureus
  7vf9-assembly1_F  TM=5.967E-01  e=3.865E+00  Pseudomonas aeruginosa PAO1

Solvent-accessible surface area (backbone atoms only — not comparable to full-atom values): 5754 Å² total; per-residue (Å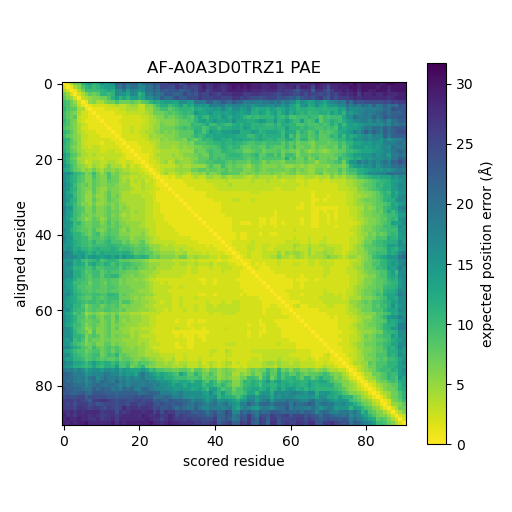²): 130,83,82,65,84,44,67,71,60,45,28,60,74,68,71,47,59,69,70,63,74,70,58,73,63,68,65,56,57,55,41,55,52,51,50,53,54,52,54,57,45,41,74,80,42,67,52,50,49,50,66,55,47,17,63,76,68,72,41,65,39,70,59,48,46,49,42,29,64,76,70,70,58,70,57,53,78,75,86,78,74,85,77,80,70,86,80,79,79,83,126

Radius of gyration: 23.9 Å; Cα contacts (8 Å, |Δi|>4): 54; chains: 1; bounding box: 71×37×55 Å

Sequence (91 aa):
MKNMDNKSKALEFLRIPRASFYYQSILEEKDKKLKTDIENVWVKHLGYGGERLAIELQINEKRIRRVMKKFGLRPPRGRKRPRKSRWNDNG

Mean predicted aligned error: 8.73 Å